Protein AF-A0A528CE92-F1 (afdb_monomer)

Structure (mmCIF, N/CA/C/O backbone):
data_AF-A0A528CE92-F1
#
_entry.id   AF-A0A528CE92-F1
#
loop_
_atom_site.group_PDB
_atom_site.id
_atom_site.type_symbol
_atom_site.la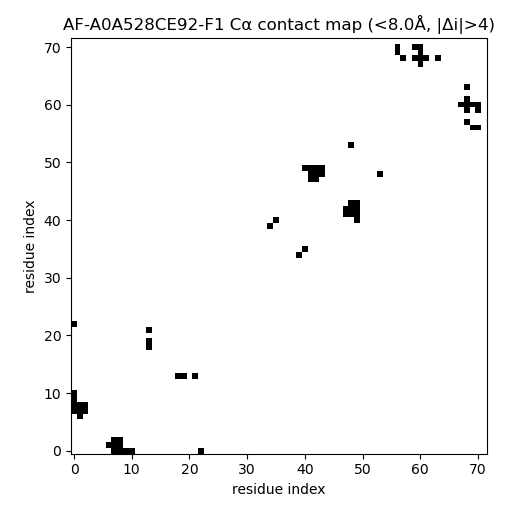bel_atom_id
_atom_site.label_alt_id
_atom_site.label_comp_id
_atom_site.label_asym_id
_atom_site.label_entity_id
_atom_site.label_seq_id
_atom_site.pdbx_PDB_ins_code
_atom_site.Cartn_x
_atom_site.Cartn_y
_atom_site.Cartn_z
_atom_site.occupancy
_atom_site.B_iso_or_equiv
_atom_site.auth_seq_id
_atom_site.auth_comp_id
_atom_site.auth_asym_id
_atom_site.auth_atom_id
_atom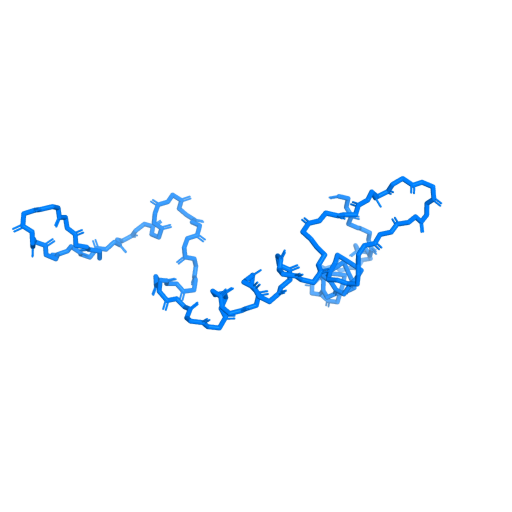_site.pdbx_PDB_model_num
ATOM 1 N N . VAL A 1 1 ? -14.882 -3.467 12.644 1.00 94.00 1 VAL A N 1
ATOM 2 C CA . VAL A 1 1 ? -14.114 -2.316 13.184 1.00 94.00 1 VAL A CA 1
ATOM 3 C C . VAL A 1 1 ? -14.559 -2.030 14.607 1.00 94.00 1 VAL A C 1
ATOM 5 O O . VAL A 1 1 ? -15.692 -2.364 14.933 1.00 94.00 1 VAL A O 1
ATOM 8 N N . THR A 1 2 ? -13.699 -1.465 15.451 1.00 96.62 2 THR A N 1
ATOM 9 C CA . THR A 1 2 ? -14.032 -1.162 16.853 1.00 96.62 2 THR A CA 1
ATOM 10 C C . THR A 1 2 ? -13.852 0.328 17.096 1.00 96.62 2 THR A C 1
ATOM 12 O O . THR A 1 2 ? -12.825 0.882 16.706 1.00 96.62 2 THR A O 1
ATOM 15 N N . ASP A 1 3 ? -14.855 0.977 17.682 1.00 96.44 3 ASP A N 1
ATOM 16 C CA . ASP A 1 3 ? -14.781 2.399 18.026 1.00 96.44 3 ASP A CA 1
ATOM 17 C C . ASP A 1 3 ? -14.061 2.648 19.365 1.00 96.44 3 ASP A C 1
ATOM 19 O O . ASP A 1 3 ? -13.690 1.720 20.085 1.00 96.44 3 ASP A O 1
ATOM 23 N N . ALA A 1 4 ? -13.870 3.922 19.718 1.00 97.25 4 ALA A N 1
ATOM 24 C CA . ALA A 1 4 ? -13.181 4.324 20.947 1.00 97.25 4 ALA A CA 1
ATOM 25 C C . ALA A 1 4 ? -13.916 3.927 22.244 1.00 97.25 4 ALA A C 1
ATOM 27 O O . ALA A 1 4 ? -13.305 3.918 23.309 1.00 97.25 4 ALA A O 1
ATOM 28 N N . SER A 1 5 ? -15.210 3.597 22.169 1.00 97.69 5 SER A N 1
ATOM 29 C CA . SER A 1 5 ? -15.994 3.094 23.305 1.00 97.69 5 SER A CA 1
ATOM 30 C C . SER A 1 5 ? -15.907 1.571 23.462 1.00 97.69 5 SER A C 1
ATOM 32 O O . SER A 1 5 ? -16.454 1.016 24.412 1.00 97.69 5 SER A O 1
ATOM 34 N N . GLY A 1 6 ? -15.215 0.888 22.542 1.00 97.88 6 GLY A N 1
ATOM 35 C CA . GLY A 1 6 ? -15.073 -0.566 22.521 1.00 97.88 6 GLY A CA 1
ATOM 36 C C . GLY A 1 6 ? -16.201 -1.292 21.786 1.00 97.88 6 GLY A C 1
ATOM 37 O O . GLY A 1 6 ? -16.232 -2.522 21.785 1.00 97.88 6 GLY A O 1
ATOM 38 N N . LYS A 1 7 ? -17.125 -0.577 21.132 1.00 98.00 7 LYS A N 1
ATOM 39 C CA . LYS A 1 7 ? -18.209 -1.206 20.374 1.00 98.00 7 LYS A CA 1
ATOM 40 C C . LYS A 1 7 ? -17.682 -1.741 19.046 1.00 98.00 7 LYS A C 1
ATOM 42 O O . LYS A 1 7 ? -17.113 -1.002 18.240 1.00 98.00 7 LYS A O 1
ATOM 47 N N . THR A 1 8 ? -17.921 -3.025 18.789 1.00 97.81 8 THR A N 1
ATOM 48 C CA . THR A 1 8 ? -17.627 -3.650 17.496 1.00 97.81 8 THR A CA 1
ATOM 49 C C . THR A 1 8 ? -18.765 -3.410 16.508 1.00 97.81 8 THR A C 1
ATOM 51 O O . THR A 1 8 ? -19.941 -3.598 16.817 1.00 97.81 8 THR A O 1
ATOM 54 N N . LEU A 1 9 ? -18.395 -3.008 15.298 1.00 97.00 9 LEU A N 1
ATOM 55 C CA . LEU A 1 9 ? -19.284 -2.708 14.185 1.00 97.00 9 LEU A CA 1
ATOM 56 C C . LEU A 1 9 ? -18.900 -3.570 12.979 1.00 97.00 9 LEU A C 1
ATOM 58 O O . LEU A 1 9 ? -17.710 -3.743 12.678 1.00 97.00 9 LEU A O 1
ATOM 62 N N . LEU A 1 10 ? -19.915 -4.069 12.272 1.00 97.44 10 LEU A N 1
ATOM 63 C CA . LEU A 1 10 ? -19.744 -4.602 10.928 1.00 97.44 10 LEU A CA 1
ATOM 64 C C . LEU A 1 10 ? -19.558 -3.428 9.972 1.00 97.44 10 LEU A C 1
ATOM 66 O O . LEU A 1 10 ? -20.428 -2.567 9.863 1.00 97.44 10 LEU A O 1
ATOM 70 N N . ASP A 1 11 ? -18.430 -3.418 9.278 1.00 97.50 11 ASP A N 1
ATOM 71 C CA . ASP A 1 11 ? -18.232 -2.501 8.171 1.00 97.50 11 ASP A CA 1
ATOM 72 C C . ASP A 1 11 ? -18.784 -3.136 6.890 1.00 97.50 11 ASP A C 1
ATOM 74 O O . ASP A 1 11 ? -18.165 -4.023 6.305 1.00 97.50 11 ASP A O 1
ATOM 78 N N . GLY A 1 12 ? -19.979 -2.702 6.490 1.00 97.12 12 GLY A N 1
ATOM 79 C CA . GLY A 1 12 ? -20.639 -3.155 5.265 1.00 97.12 12 GLY A CA 1
ATOM 80 C C . GLY A 1 12 ? -20.162 -2.447 3.994 1.00 97.12 12 GLY A C 1
ATOM 81 O O . GLY A 1 12 ? -20.710 -2.716 2.930 1.00 97.12 12 GLY A O 1
ATOM 82 N N . PHE A 1 13 ? -19.196 -1.529 4.094 1.00 96.94 13 PHE A N 1
ATOM 83 C CA . PHE A 1 13 ? -18.793 -0.637 3.002 1.00 96.94 13 PHE A CA 1
ATOM 84 C C . PHE A 1 13 ? -17.299 -0.715 2.656 1.00 96.94 13 PHE A C 1
ATOM 86 O O . PHE A 1 13 ? -16.837 -0.014 1.753 1.00 96.94 13 PHE A O 1
ATOM 93 N N . ALA A 1 14 ? -16.541 -1.561 3.365 1.00 97.50 14 ALA A N 1
ATOM 94 C CA . ALA A 1 14 ? -15.088 -1.680 3.234 1.00 97.50 14 ALA A CA 1
ATOM 95 C C . ALA A 1 14 ? -14.388 -0.308 3.339 1.00 97.50 14 ALA A C 1
ATOM 97 O O . ALA A 1 14 ? -13.604 0.089 2.469 1.00 97.50 14 ALA A O 1
ATOM 98 N N . GLY A 1 15 ? -14.708 0.449 4.389 1.00 96.19 15 GLY A N 1
ATOM 99 C CA . GLY A 1 15 ? -14.292 1.829 4.599 1.00 96.19 15 GLY A CA 1
ATOM 100 C C . GLY A 1 15 ? -14.997 2.772 3.629 1.00 96.19 15 GLY A C 1
ATOM 101 O O . GLY A 1 15 ? -16.161 3.104 3.817 1.00 96.19 15 GLY A O 1
ATOM 102 N N . LEU A 1 16 ? -14.276 3.213 2.599 1.00 97.31 16 LEU A N 1
ATOM 103 C CA . LEU A 1 16 ? -14.823 3.950 1.459 1.00 97.31 16 LEU A CA 1
ATOM 104 C C . LEU A 1 16 ? -14.538 3.156 0.180 1.00 97.31 16 LEU A C 1
ATOM 106 O O . LEU A 1 16 ? -13.793 3.618 -0.682 1.00 97.31 16 LEU A O 1
ATOM 110 N N . TRP A 1 17 ? -15.090 1.940 0.092 1.00 97.75 17 TRP A N 1
ATOM 111 C CA . TRP A 1 17 ? -14.908 1.024 -1.042 1.00 97.75 17 TRP A CA 1
ATOM 112 C C . TRP A 1 17 ? -13.455 0.597 -1.312 1.00 97.75 17 TRP A C 1
ATOM 114 O O . TRP A 1 17 ? -13.087 0.351 -2.461 1.00 97.75 17 TRP A O 1
ATOM 124 N N . CYS A 1 18 ? -12.603 0.544 -0.284 1.00 97.31 18 CYS A N 1
ATOM 125 C CA . CYS A 1 18 ? -11.160 0.360 -0.478 1.00 97.31 18 CYS A CA 1
ATOM 126 C C . CYS A 1 18 ? -10.520 -0.745 0.371 1.00 97.31 18 CYS A C 1
ATOM 128 O O . CYS A 1 18 ? -9.457 -1.251 0.010 1.00 97.31 18 CYS A O 1
ATOM 130 N N . VAL A 1 19 ? -11.146 -1.180 1.466 1.00 97.62 19 VAL A N 1
ATOM 131 C CA . VAL A 1 19 ? -10.590 -2.210 2.363 1.00 97.62 19 VAL A CA 1
ATOM 132 C C . VAL A 1 19 ? -10.946 -3.620 1.860 1.00 97.62 19 VAL A C 1
ATOM 134 O O . VAL A 1 19 ? -11.521 -4.442 2.569 1.00 97.62 19 VAL A O 1
ATOM 137 N N . ASN A 1 20 ? -10.619 -3.908 0.599 1.00 97.94 20 ASN A N 1
ATOM 138 C CA . ASN A 1 20 ? -11.118 -5.085 -0.130 1.00 97.94 20 ASN A CA 1
ATOM 139 C C . ASN A 1 20 ? -10.622 -6.427 0.432 1.00 97.94 20 ASN A C 1
ATOM 141 O O . ASN A 1 20 ? -11.283 -7.448 0.274 1.00 97.94 20 ASN A O 1
ATOM 145 N N . ILE A 1 21 ? -9.465 -6.426 1.097 1.00 97.62 21 ILE A N 1
ATOM 146 C CA . ILE A 1 21 ? -8.872 -7.612 1.737 1.00 97.62 21 ILE A CA 1
ATOM 147 C C . ILE A 1 21 ? -9.163 -7.680 3.246 1.00 97.62 21 ILE A C 1
ATOM 149 O O . ILE A 1 21 ? -8.624 -8.539 3.941 1.00 97.62 21 ILE A O 1
ATOM 153 N N . GLY A 1 22 ? -9.997 -6.780 3.774 1.00 96.88 22 GLY A N 1
ATOM 154 C CA . GLY A 1 22 ? -10.268 -6.665 5.206 1.00 96.88 22 GLY A CA 1
ATOM 155 C C . GLY A 1 22 ? -9.182 -5.922 5.997 1.00 96.88 22 GLY A C 1
ATOM 156 O O . GLY A 1 22 ? -8.148 -5.511 5.470 1.00 96.88 22 GLY A O 1
ATOM 157 N N . TYR A 1 23 ? -9.450 -5.716 7.287 1.00 96.94 23 TYR A N 1
ATOM 158 C CA . TYR A 1 23 ? -8.590 -4.962 8.205 1.00 96.94 23 TYR A CA 1
ATOM 159 C C . TYR A 1 23 ? -7.510 -5.844 8.848 1.00 96.94 23 TYR A C 1
ATOM 161 O O . TYR A 1 23 ? -7.762 -7.011 9.134 1.00 96.94 23 TYR A O 1
ATOM 169 N N . GLY A 1 24 ? -6.344 -5.262 9.154 1.00 95.19 24 GLY A N 1
ATOM 170 C CA . GLY A 1 24 ? -5.313 -5.913 9.979 1.00 95.19 24 GLY A CA 1
ATOM 171 C C . GLY A 1 24 ? -4.522 -7.017 9.273 1.00 95.19 24 GLY A C 1
ATOM 172 O O . GLY A 1 24 ? -4.121 -7.986 9.907 1.00 95.19 24 GLY A O 1
ATOM 173 N N . GLN A 1 25 ? -4.318 -6.898 7.960 1.00 97.94 25 GLN A N 1
ATOM 174 C CA . GLN A 1 25 ? -3.556 -7.881 7.191 1.00 97.94 25 GLN A CA 1
ATOM 175 C C . GLN A 1 25 ? -2.051 -7.767 7.474 1.00 97.94 25 GLN A C 1
ATOM 177 O O . GLN A 1 25 ? -1.367 -6.921 6.898 1.00 97.94 25 GLN A O 1
ATOM 182 N N . GLU A 1 26 ? -1.536 -8.649 8.333 1.00 98.19 26 GLU A N 1
ATOM 183 C CA . GLU A 1 26 ? -0.134 -8.643 8.787 1.00 98.19 26 GLU A CA 1
ATOM 184 C C . GLU A 1 26 ? 0.870 -8.732 7.629 1.00 98.19 26 GLU A C 1
ATOM 186 O O . GLU A 1 26 ? 1.900 -8.066 7.625 1.00 98.19 26 GLU A O 1
ATOM 191 N N . SER A 1 27 ? 0.533 -9.488 6.582 1.00 98.06 27 SER A N 1
ATOM 192 C CA . SER A 1 27 ? 1.365 -9.608 5.379 1.00 98.06 27 SER A CA 1
ATOM 193 C C . SER A 1 27 ? 1.603 -8.265 4.675 1.00 98.06 27 SER A C 1
ATOM 195 O O . SER A 1 27 ? 2.693 -8.032 4.153 1.00 98.06 27 SER A O 1
ATOM 197 N N . VAL A 1 28 ? 0.612 -7.366 4.683 1.00 98.00 28 VAL A N 1
ATOM 198 C CA . VAL A 1 28 ? 0.722 -6.018 4.106 1.00 98.00 28 VAL A CA 1
ATOM 199 C C . VAL A 1 28 ? 1.557 -5.116 5.009 1.00 98.00 28 VAL A C 1
ATOM 201 O O . VAL A 1 28 ? 2.398 -4.366 4.511 1.00 98.00 28 VAL A O 1
ATOM 204 N N . VAL A 1 29 ? 1.352 -5.214 6.326 1.00 98.31 29 VAL A N 1
ATOM 205 C CA . VAL A 1 29 ? 2.114 -4.453 7.326 1.00 98.31 29 VAL A CA 1
ATOM 206 C C . VAL A 1 29 ? 3.601 -4.784 7.222 1.00 98.31 29 VAL A C 1
ATOM 208 O O . VAL A 1 29 ? 4.419 -3.877 7.078 1.00 98.31 29 VAL A O 1
ATOM 211 N N . GLU A 1 30 ? 3.950 -6.068 7.203 1.00 98.62 30 GLU A N 1
ATOM 212 C CA . GLU A 1 30 ? 5.338 -6.522 7.109 1.00 98.62 30 GLU A CA 1
ATOM 213 C C . GLU A 1 30 ? 5.993 -6.146 5.776 1.00 98.62 30 GLU A C 1
ATOM 215 O O . GLU A 1 30 ? 7.132 -5.671 5.754 1.00 98.62 30 GLU A O 1
ATOM 220 N N . ALA A 1 31 ? 5.275 -6.276 4.654 1.00 98.38 31 ALA A N 1
ATOM 221 C CA . ALA A 1 31 ? 5.786 -5.865 3.346 1.00 98.38 31 ALA A CA 1
ATOM 222 C C . ALA A 1 31 ? 6.105 -4.360 3.300 1.00 98.38 31 ALA A C 1
ATOM 224 O O . ALA A 1 31 ? 7.186 -3.968 2.852 1.00 98.38 31 ALA A O 1
ATOM 225 N N . ALA A 1 32 ? 5.199 -3.519 3.811 1.00 98.25 32 ALA A N 1
ATOM 226 C CA . ALA A 1 32 ? 5.411 -2.078 3.891 1.00 98.25 32 ALA A CA 1
ATOM 227 C C . ALA A 1 32 ? 6.563 -1.727 4.844 1.00 98.25 32 ALA A C 1
ATOM 229 O O . ALA A 1 32 ? 7.458 -0.965 4.478 1.00 98.25 32 ALA A O 1
ATOM 230 N N . ALA A 1 33 ? 6.586 -2.315 6.044 1.00 98.62 33 ALA A N 1
ATOM 231 C CA . ALA A 1 33 ? 7.621 -2.065 7.043 1.00 98.62 33 ALA A CA 1
ATOM 232 C C . ALA A 1 33 ? 9.014 -2.460 6.539 1.00 98.62 33 ALA A C 1
ATOM 234 O O . ALA A 1 33 ? 9.978 -1.719 6.740 1.00 98.62 33 ALA A O 1
ATOM 235 N N . LYS A 1 34 ? 9.135 -3.603 5.854 1.00 98.69 34 LYS A N 1
ATOM 236 C CA . LYS A 1 34 ? 10.386 -4.028 5.221 1.00 98.69 34 LYS A CA 1
ATOM 237 C C . LYS A 1 34 ? 10.847 -3.014 4.173 1.00 98.69 34 LYS A C 1
ATOM 239 O O . LYS A 1 34 ? 11.980 -2.545 4.259 1.00 98.69 34 LYS A O 1
ATOM 244 N N . GLN A 1 35 ? 9.978 -2.638 3.233 1.00 98.69 35 GLN A N 1
ATOM 245 C CA . GLN A 1 35 ? 10.351 -1.716 2.159 1.00 98.69 35 GLN A CA 1
ATOM 246 C C . GLN A 1 35 ? 10.739 -0.333 2.691 1.00 98.69 35 GLN A C 1
ATOM 248 O O . GLN A 1 35 ? 11.705 0.255 2.217 1.00 98.69 35 GLN A O 1
ATOM 253 N N . LEU A 1 36 ? 10.033 0.171 3.707 1.00 98.56 36 LEU A N 1
ATOM 254 C CA . LEU A 1 36 ? 10.350 1.455 4.337 1.00 98.56 36 LEU A CA 1
ATOM 255 C C . LEU A 1 36 ? 11.726 1.459 5.019 1.00 98.56 36 LEU A C 1
ATOM 257 O O . LEU A 1 36 ? 12.377 2.501 5.047 1.00 98.56 36 LEU A O 1
ATOM 261 N N . ARG A 1 37 ? 12.176 0.316 5.557 1.00 98.56 37 ARG A N 1
ATOM 262 C CA . ARG A 1 37 ? 13.530 0.171 6.122 1.00 98.56 37 ARG A CA 1
ATOM 263 C C . ARG A 1 37 ? 14.606 0.076 5.043 1.00 98.56 37 ARG A C 1
ATOM 265 O O . ARG A 1 37 ? 15.714 0.550 5.263 1.00 98.56 37 ARG A O 1
ATOM 272 N N . GLU A 1 38 ? 14.296 -0.561 3.919 1.00 98.31 38 GLU A N 1
ATOM 273 C CA . GLU A 1 38 ? 15.250 -0.824 2.837 1.00 98.31 38 GLU A CA 1
ATOM 274 C C . GLU A 1 38 ? 15.430 0.386 1.912 1.00 98.31 38 GLU A C 1
ATOM 276 O O . GLU A 1 38 ? 16.544 0.863 1.706 1.00 98.31 38 GLU A O 1
ATOM 281 N N . LEU A 1 39 ? 14.329 0.897 1.366 1.00 98.00 39 LEU A N 1
ATOM 282 C CA . LEU A 1 39 ? 14.305 2.039 0.461 1.00 98.00 39 LEU A CA 1
ATOM 283 C C . LEU A 1 39 ? 12.902 2.670 0.494 1.00 98.00 39 LEU A C 1
ATOM 285 O O . LEU A 1 39 ? 12.017 2.231 -0.249 1.00 98.00 39 LEU A O 1
ATOM 289 N N . PRO A 1 40 ? 12.673 3.695 1.337 1.00 97.31 40 PRO A N 1
ATOM 290 C CA . PRO A 1 40 ? 11.354 4.310 1.492 1.00 97.31 40 PRO A CA 1
ATOM 291 C C . PRO A 1 40 ? 10.939 5.157 0.283 1.00 97.31 40 PRO A C 1
ATOM 293 O O . PRO A 1 40 ? 9.755 5.433 0.107 1.00 97.31 40 PRO A O 1
ATOM 296 N N . TYR A 1 41 ? 11.897 5.581 -0.546 1.00 97.75 41 TYR A N 1
ATOM 297 C CA . TYR A 1 41 ? 11.643 6.377 -1.740 1.00 97.75 41 TYR A CA 1
ATOM 298 C C . TYR A 1 41 ? 12.713 6.138 -2.808 1.00 97.75 41 TYR A C 1
ATOM 300 O O . TYR A 1 41 ? 13.904 6.082 -2.509 1.00 97.75 41 TYR A O 1
ATOM 308 N N . ALA A 1 42 ? 12.276 6.075 -4.063 1.00 95.81 42 ALA A N 1
ATOM 309 C CA . ALA A 1 42 ? 13.117 6.153 -5.247 1.00 95.81 42 ALA A CA 1
ATOM 310 C C . ALA A 1 42 ? 12.441 7.088 -6.255 1.00 95.81 42 ALA A C 1
ATOM 312 O O . ALA A 1 42 ? 11.214 7.118 -6.348 1.00 95.81 42 ALA A O 1
ATOM 313 N N . THR A 1 43 ? 13.229 7.842 -7.019 1.00 96.06 43 THR A N 1
ATOM 314 C CA . THR A 1 43 ? 12.683 8.636 -8.125 1.00 96.06 43 THR A CA 1
ATOM 315 C C . THR A 1 43 ? 12.235 7.724 -9.270 1.00 96.06 43 THR A C 1
ATOM 317 O O . THR A 1 43 ? 12.921 6.752 -9.577 1.00 96.06 43 THR A O 1
ATOM 320 N N . GLY A 1 44 ? 11.109 8.057 -9.907 1.00 93.75 44 GLY A N 1
ATOM 321 C CA . GLY A 1 44 ? 10.643 7.423 -11.149 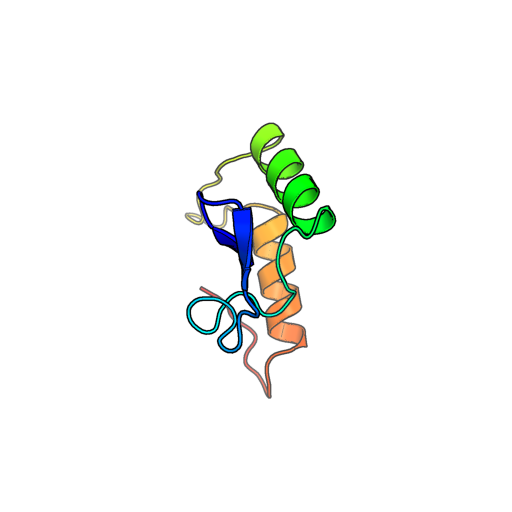1.00 93.75 44 GLY A CA 1
ATOM 322 C C . GLY A 1 44 ? 11.162 8.101 -12.427 1.00 93.75 44 GLY A C 1
ATOM 323 O O . GLY A 1 44 ? 10.776 7.732 -13.533 1.00 93.75 44 GLY A O 1
ATOM 324 N N . TYR A 1 45 ? 11.989 9.143 -12.298 1.00 95.19 45 TYR A N 1
ATOM 325 C CA . TYR A 1 45 ? 12.528 9.892 -13.437 1.00 95.19 45 TYR A CA 1
ATOM 326 C C . TYR A 1 45 ? 13.762 9.211 -14.043 1.00 95.19 45 TYR A C 1
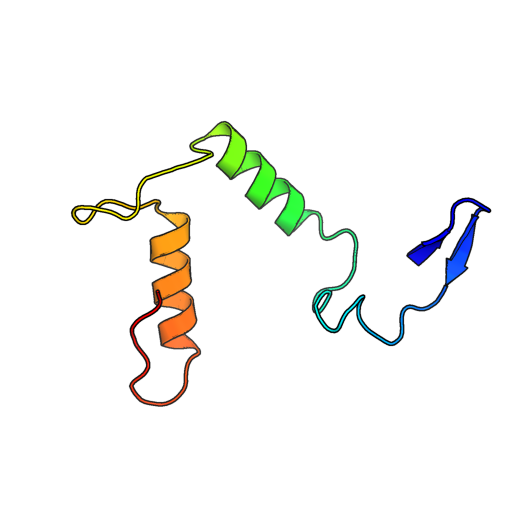ATOM 328 O O . TYR A 1 45 ? 14.455 8.438 -13.387 1.0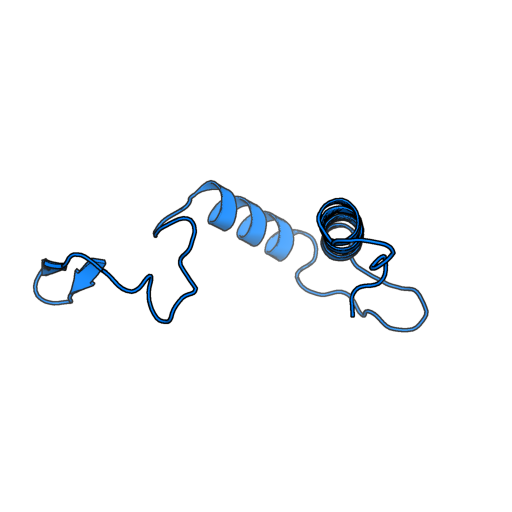0 95.19 45 TYR A O 1
ATOM 336 N N . PHE A 1 46 ? 14.078 9.561 -15.295 1.00 95.06 46 PHE A N 1
ATOM 337 C CA . PHE A 1 46 ? 15.310 9.156 -15.994 1.00 95.06 46 PHE A CA 1
ATOM 338 C C . PHE A 1 46 ? 15.499 7.636 -16.147 1.00 95.06 46 PHE A C 1
ATOM 340 O O . PHE A 1 46 ? 16.626 7.160 -16.250 1.00 95.06 46 PHE A O 1
ATOM 347 N N . GLY A 1 47 ? 14.402 6.871 -16.157 1.00 91.38 47 GLY A N 1
ATOM 348 C CA . GLY A 1 47 ? 14.449 5.407 -16.228 1.00 91.38 47 GLY A CA 1
ATOM 349 C C . GLY A 1 47 ? 14.866 4.735 -14.917 1.00 91.38 47 GLY A C 1
ATOM 350 O O . GLY A 1 47 ? 15.186 3.549 -14.919 1.00 91.38 47 GLY A O 1
ATOM 351 N N . LEU A 1 48 ? 14.872 5.476 -13.807 1.00 94.94 48 LEU A N 1
ATOM 352 C CA . LEU A 1 48 ? 15.055 4.930 -12.467 1.00 94.94 48 LEU A CA 1
ATOM 353 C C . LEU A 1 48 ? 13.708 4.490 -11.881 1.00 94.94 48 LEU A C 1
ATOM 355 O O . LEU A 1 48 ? 12.646 4.953 -12.293 1.00 94.94 48 LEU A O 1
ATOM 359 N N . GLY A 1 49 ? 13.760 3.592 -10.902 1.00 94.50 49 GLY A N 1
ATOM 360 C CA . GLY A 1 49 ? 12.582 3.116 -10.191 1.00 94.50 49 GLY A CA 1
ATOM 361 C C . GLY A 1 49 ? 12.957 2.180 -9.049 1.00 94.50 49 GLY A C 1
ATOM 362 O O . GLY A 1 49 ? 14.123 1.826 -8.873 1.00 94.50 49 GLY A O 1
ATOM 363 N N . SER A 1 50 ? 11.959 1.782 -8.264 1.00 97.44 50 SER A N 1
ATOM 364 C CA . SER A 1 50 ? 12.110 0.765 -7.224 1.00 97.44 50 SER A CA 1
ATOM 365 C C . SER A 1 50 ? 11.654 -0.605 -7.739 1.00 97.44 50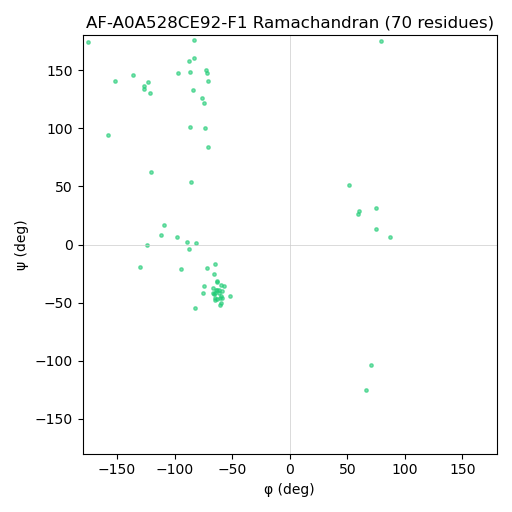 SER A C 1
ATOM 367 O O . SER A 1 50 ? 10.719 -0.699 -8.538 1.00 97.44 50 SER A O 1
ATOM 369 N N . GLU A 1 51 ? 12.286 -1.683 -7.261 1.00 97.62 51 GLU A N 1
ATOM 370 C CA . GLU A 1 51 ? 11.885 -3.057 -7.605 1.00 97.62 51 GLU A CA 1
ATOM 371 C C . GLU A 1 51 ? 10.378 -3.315 -7.365 1.00 97.62 51 GLU A C 1
ATOM 373 O O . GLU A 1 51 ? 9.733 -3.860 -8.266 1.00 97.62 51 GLU A O 1
ATOM 378 N N . PRO A 1 52 ? 9.760 -2.889 -6.236 1.00 98.00 52 PRO A N 1
ATOM 379 C CA . PRO A 1 52 ? 8.331 -3.111 -6.013 1.00 98.00 52 PRO A CA 1
ATOM 380 C C . PRO A 1 52 ? 7.433 -2.445 -7.057 1.00 98.00 52 PRO A C 1
ATOM 382 O O . PRO A 1 52 ? 6.450 -3.054 -7.474 1.00 98.00 52 PRO A O 1
ATOM 385 N N . ALA A 1 53 ? 7.766 -1.231 -7.510 1.00 97.50 53 ALA A N 1
ATOM 386 C CA . ALA A 1 53 ? 6.986 -0.535 -8.532 1.00 97.50 53 ALA A CA 1
ATOM 387 C C . ALA A 1 53 ? 7.051 -1.271 -9.880 1.00 97.50 53 ALA A C 1
ATOM 389 O O . ALA A 1 53 ? 6.023 -1.472 -10.523 1.00 97.50 53 ALA A O 1
ATOM 390 N N . ILE A 1 54 ? 8.239 -1.753 -10.265 1.00 97.50 54 ILE A N 1
ATOM 391 C CA . ILE A 1 54 ? 8.447 -2.526 -11.501 1.00 97.50 54 ILE A CA 1
ATOM 392 C C . ILE A 1 54 ? 7.654 -3.839 -11.455 1.00 97.50 54 ILE A C 1
ATOM 394 O O . ILE A 1 54 ? 6.940 -4.177 -12.400 1.00 97.50 54 ILE A O 1
ATOM 398 N N . ARG A 1 55 ? 7.735 -4.568 -10.336 1.00 98.38 55 ARG A N 1
ATOM 399 C CA . ARG A 1 55 ? 6.999 -5.826 -10.140 1.00 98.38 55 ARG A CA 1
ATOM 400 C C . ARG A 1 55 ? 5.489 -5.615 -10.128 1.00 98.38 55 ARG A C 1
ATOM 402 O O . ARG A 1 55 ? 4.764 -6.434 -10.688 1.00 98.38 55 ARG A O 1
ATOM 409 N N . LEU A 1 56 ? 5.015 -4.530 -9.514 1.00 98.25 56 LEU A N 1
ATOM 410 C CA . LEU A 1 56 ? 3.598 -4.178 -9.508 1.00 98.25 56 LEU A CA 1
ATOM 411 C C . LEU A 1 56 ? 3.101 -3.851 -10.919 1.00 98.25 56 LEU A C 1
ATOM 413 O O . LEU A 1 56 ? 2.068 -4.378 -11.318 1.00 98.25 56 LEU A O 1
ATOM 417 N N . ALA A 1 57 ? 3.841 -3.045 -11.685 1.00 98.19 57 ALA A N 1
ATOM 418 C CA . ALA A 1 57 ? 3.481 -2.712 -13.061 1.00 98.19 57 ALA A CA 1
ATOM 419 C C . ALA A 1 57 ? 3.366 -3.972 -13.935 1.00 98.19 57 ALA A C 1
ATOM 421 O O . ALA A 1 57 ? 2.357 -4.154 -14.613 1.00 98.19 57 ALA A O 1
ATOM 422 N N . ALA A 1 58 ? 4.342 -4.884 -13.843 1.00 98.31 58 ALA A N 1
ATOM 423 C CA . ALA A 1 58 ? 4.287 -6.173 -14.532 1.00 98.31 58 ALA A CA 1
ATOM 424 C C . ALA A 1 58 ? 3.066 -7.000 -14.102 1.00 98.31 58 ALA A C 1
ATOM 426 O O . ALA A 1 58 ? 2.345 -7.531 -14.944 1.00 98.31 58 ALA A O 1
ATOM 427 N N . LYS A 1 59 ? 2.779 -7.063 -12.793 1.00 98.62 59 LYS A N 1
ATOM 428 C CA . LYS A 1 59 ? 1.640 -7.837 -12.297 1.00 98.62 59 LYS A CA 1
ATOM 429 C C . LYS A 1 59 ? 0.295 -7.266 -12.740 1.00 98.62 59 LYS A C 1
ATOM 431 O O . LYS A 1 59 ? -0.628 -8.024 -13.017 1.00 98.62 59 LYS A O 1
ATOM 436 N N . LEU A 1 60 ? 0.169 -5.943 -12.783 1.00 98.56 60 LEU A N 1
ATOM 437 C CA . LEU A 1 60 ? -1.039 -5.280 -13.259 1.00 98.56 60 LEU A CA 1
ATOM 438 C C . LEU A 1 60 ? -1.244 -5.519 -14.754 1.00 98.56 60 LEU A C 1
ATOM 440 O O . LEU A 1 60 ? -2.363 -5.835 -15.139 1.00 98.56 60 LEU A O 1
ATOM 444 N N . ALA A 1 61 ? -0.183 -5.459 -15.564 1.00 98.38 61 ALA A N 1
ATOM 445 C CA . ALA A 1 61 ? -0.250 -5.791 -16.987 1.00 98.38 61 ALA A CA 1
ATOM 446 C C . ALA A 1 61 ? -0.734 -7.236 -17.227 1.00 98.38 61 ALA A C 1
ATOM 448 O O . ALA A 1 61 ? -1.573 -7.460 -18.089 1.00 98.38 61 ALA A O 1
ATOM 449 N N . GLU A 1 62 ? -0.290 -8.211 -16.419 1.00 98.19 62 GLU A N 1
ATOM 450 C CA . GLU A 1 62 ? -0.774 -9.604 -16.506 1.00 98.19 62 GLU A CA 1
ATOM 451 C C . GLU A 1 62 ? -2.274 -9.762 -16.209 1.00 98.19 62 GLU A C 1
ATOM 453 O O . GLU A 1 62 ? -2.909 -10.697 -16.696 1.00 98.19 62 GLU A O 1
ATOM 458 N N . LEU A 1 63 ? -2.823 -8.913 -15.338 1.00 98.31 63 LEU A N 1
ATOM 459 C CA . LEU A 1 63 ? -4.216 -8.995 -14.889 1.00 98.31 63 LEU A CA 1
ATOM 460 C C . LEU A 1 63 ? -5.152 -8.094 -15.701 1.00 98.31 63 LEU A C 1
ATOM 462 O O . LEU A 1 63 ? -6.368 -8.295 -15.676 1.00 98.31 63 LEU A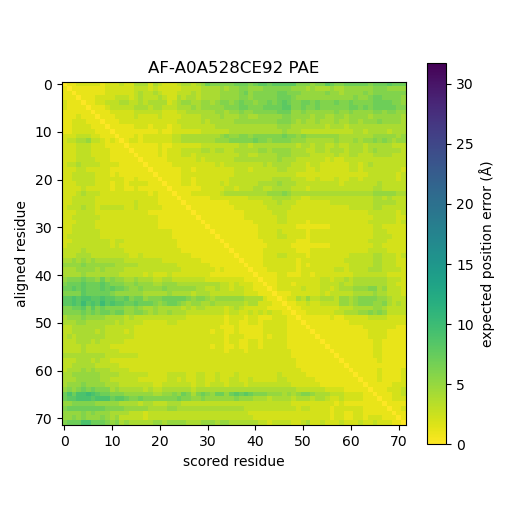 O 1
ATOM 466 N N . ALA A 1 64 ? -4.605 -7.081 -16.367 1.00 98.44 64 ALA A N 1
ATOM 467 C CA . ALA A 1 64 ? -5.369 -6.133 -17.150 1.00 98.44 64 ALA A CA 1
ATOM 468 C C . ALA A 1 64 ? -5.892 -6.785 -18.444 1.00 98.44 64 ALA A C 1
ATOM 470 O O . ALA A 1 64 ? -5.262 -7.680 -19.008 1.00 98.44 64 ALA A O 1
ATOM 471 N N . PRO A 1 65 ? -7.070 -6.367 -18.932 1.00 97.81 65 PRO A N 1
ATOM 472 C CA . PRO A 1 65 ? -7.635 -6.918 -20.154 1.00 97.81 65 PRO A CA 1
ATOM 473 C C . PRO A 1 65 ? -6.885 -6.437 -21.403 1.00 97.81 65 PRO A C 1
ATOM 475 O O . PRO A 1 65 ? -6.433 -5.294 -21.476 1.00 97.81 65 PRO A O 1
ATOM 4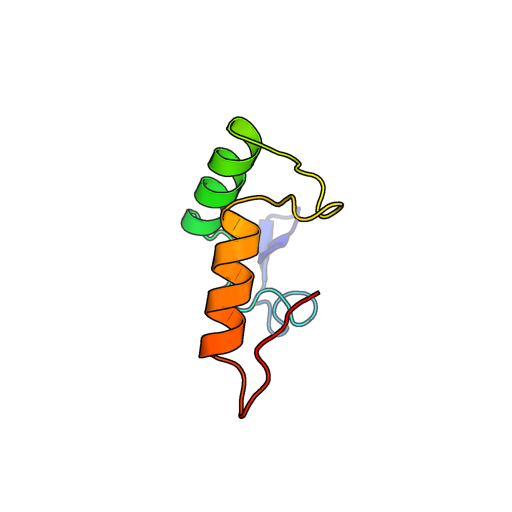78 N N . GLY A 1 66 ? -6.867 -7.282 -22.435 1.00 96.50 66 GLY A N 1
ATOM 479 C CA . GLY A 1 66 ? -6.391 -6.912 -23.768 1.00 96.50 66 GLY A CA 1
ATOM 480 C C . GLY A 1 66 ? -4.894 -6.613 -23.803 1.00 96.50 66 GLY A C 1
ATOM 481 O O . GLY A 1 66 ? -4.079 -7.453 -23.437 1.00 96.50 66 GLY A O 1
ATOM 482 N N . ASP A 1 67 ? -4.545 -5.431 -24.299 1.00 96.56 67 ASP A N 1
ATOM 483 C CA . ASP A 1 67 ? -3.176 -4.967 -24.530 1.00 96.56 67 ASP A CA 1
ATOM 484 C C . ASP A 1 67 ? -2.732 -3.866 -23.550 1.00 96.56 67 ASP A C 1
ATOM 486 O O . ASP A 1 67 ? -1.720 -3.194 -23.774 1.00 96.56 67 ASP A O 1
ATOM 490 N N . LEU A 1 68 ? -3.453 -3.705 -22.437 1.00 98.12 68 LEU A N 1
ATOM 491 C CA . LEU A 1 68 ? -3.135 -2.745 -21.382 1.00 98.12 68 LEU A CA 1
ATOM 492 C C . LEU A 1 68 ? -1.883 -3.168 -20.596 1.00 98.12 68 LEU A C 1
ATOM 494 O O . LEU A 1 68 ? -1.965 -3.760 -19.524 1.00 98.12 68 LEU A O 1
ATOM 498 N N . ASN A 1 69 ? -0.711 -2.822 -21.132 1.00 97.38 69 ASN A N 1
ATOM 499 C CA . ASN A 1 69 ? 0.596 -3.261 -20.626 1.00 97.38 69 ASN A CA 1
ATOM 500 C C . ASN A 1 69 ? 1.454 -2.144 -19.999 1.00 97.38 69 ASN A C 1
ATOM 502 O O . ASN A 1 69 ? 2.628 -2.359 -19.696 1.00 97.38 69 ASN A O 1
ATOM 506 N N . HIS A 1 70 ? 0.895 -0.945 -19.807 1.00 96.94 70 HIS A N 1
ATOM 507 C CA . HIS A 1 70 ? 1.608 0.209 -19.251 1.00 96.94 70 HIS A CA 1
ATOM 508 C C . HIS A 1 70 ? 0.856 0.808 -18.057 1.00 96.94 70 HIS A C 1
ATOM 510 O O . HIS A 1 70 ? -0.352 1.026 -18.123 1.00 96.94 70 HIS A O 1
ATOM 516 N N . VAL A 1 71 ? 1.592 1.089 -16.978 1.00 96.25 71 VAL A N 1
ATOM 517 C CA . VAL A 1 71 ? 1.089 1.650 -15.715 1.00 96.25 71 VAL A CA 1
ATOM 518 C C . VAL A 1 71 ? 1.907 2.899 -15.384 1.00 96.25 71 VAL A C 1
ATOM 520 O O 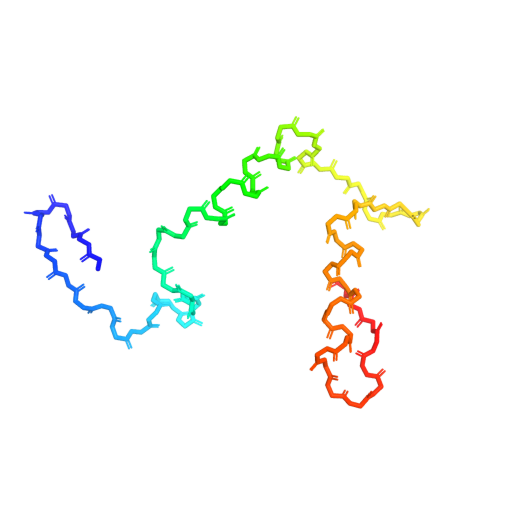. VAL A 1 71 ? 3.130 2.873 -15.536 1.00 96.25 71 VAL A O 1
ATOM 523 N N . TYR A 1 72 ? 1.229 3.968 -14.961 1.00 92.50 72 TYR A N 1
ATOM 524 C CA . TYR A 1 72 ? 1.804 5.279 -14.642 1.00 92.50 72 TYR A CA 1
ATOM 525 C C . TYR A 1 72 ? 1.598 5.637 -13.173 1.00 92.50 72 TYR A C 1
ATOM 527 O O . TYR A 1 72 ? 0.525 5.278 -12.634 1.00 92.50 72 TYR A O 1
#

Mean predicted aligned error: 2.91 Å

Solvent-accessible surface area (backbone atoms only — not comparable to full-atom values): 4731 Å² total; per-residue (Å²): 89,68,51,97,88,68,52,77,44,87,69,91,50,32,85,82,76,68,43,85,87,55,84,85,56,60,72,58,53,52,54,51,55,50,40,52,72,74,59,71,75,66,61,71,60,97,86,40,65,47,70,70,60,54,54,48,40,54,52,48,30,75,71,40,72,90,83,51,68,79,76,133

Secondary structure (DSSP, 8-state):
-B-TTS-B---SSHHHHT-TT-S--HHHHHHHHHHHHH-S----STT---HHHHHHHHHHHHHSSTT-----

pLDDT: mean 97.23, std 1.45, range [91.38, 98.69]

Radius of gyration: 17.11 Å; Cα contacts (8 Å, |Δi|>4): 36; chains: 1; bounding box: 36×20×48 Å

Foldseek 3Di:
DADPVRDDDDDPCCVPVPVVVHPDDVVVVVVQVVCCVVPVDDDPPPVDDDPVVVVVLCVCCVVDPDRPNGDD

Sequence (72 aa):
VTDASGKTLLDGFAGLWCVNIGYGQESVVEAAAKQLRELPYATGYFGLGSEPAIRLAAKLAELAPGDLNHVY

Nearest PDB structures (foldseek):
  3hmu-assembly1_B  TM=9.714E-01  e=6.801E-05  Ruegeria pomeroyi
  7qx0-assembly2_C  TM=9.186E-01  e=3.784E-04  Acidihalobacter
  7ypm-assembly2_D  TM=9.559E-01  e=1.472E-03  Caulobacter sp. D5
  7ypn-assembly1_B  TM=9.576E-01  e=1.699E-03  Caulobacter sp. D5
  6snu-assembly2_D  TM=9.675E-01  e=5.333E-03  Chromobacterium violaceum